Protein AF-A0A2W5SBJ2-F1 (afdb_monomer)

Mean predicted aligned error: 4.43 Å

Nearest PDB structures (foldseek):
  3fbz-assembly3_C  TM=3.472E-01  e=3.860E+00  Captovirus AFV1
  2y3g-assembly2_B  TM=3.550E-01  e=9.971E+00  Cupriavidus metallidurans CH34

Foldseek 3Di:
DKAKFWDFPPFDPVLLVQLRVQLVVLCVVVVHDLVLLVVLVVLVVVCVVVVNDVVSDRDPSSVVSPVSQVVSLVSSQCSSCPPPPDDGDPPTDMDTDDPPD

Radius of gyration: 14.63 Å; Cα contacts (8 Å, |Δi|>4): 128; chains: 1; bounding box: 38×28×40 Å

Sequence (101 aa):
MSGMVLVVPGATDEELQAGLEAAKLFLEIHGVTPMDVAAAEYAHECWDDGGFEEDEEPSADAQRVSRLWGQAQTVAVDTACAGWRKLPPHGCQLYPFDSAS

Organism: Variovorax paradoxus (NCBI:txid34073)

Secondary structure (DSSP, 8-state):
-EEEEEE-TT--HHHHHHHHHHHHHHHHHTT--HHHHHHHHHHHHHHHHTT--GGGPPPHHHHHHHHHHHHHHHHHHHHHTTT-SSPPPTT-EEEEEE---

Solvent-accessible surface area (backbone atoms only — not comparable to full-atom values): 5636 Å² total; per-residue (Å²): 109,70,41,71,47,65,44,52,80,90,55,51,73,68,30,41,48,51,7,47,51,47,21,51,51,51,30,53,78,69,74,49,50,53,61,56,41,47,54,21,48,49,40,48,51,52,21,58,77,65,68,61,48,78,93,53,55,58,50,75,65,33,51,48,40,41,53,52,47,57,50,26,35,49,48,15,50,56,50,32,45,61,86,53,96,59,78,80,60,83,80,57,45,64,41,70,36,70,68,84,123

Structure (mmCIF, N/CA/C/O backbone):
data_AF-A0A2W5SBJ2-F1
#
_entry.id   AF-A0A2W5SBJ2-F1
#
loop_
_atom_site.group_PDB
_atom_site.id
_atom_site.type_symbol
_atom_site.label_atom_id
_atom_site.label_alt_id
_atom_site.label_comp_id
_atom_site.label_asym_id
_atom_site.label_entity_id
_atom_site.label_seq_id
_atom_site.pdbx_PDB_ins_code
_atom_site.Cartn_x
_atom_site.Cartn_y
_atom_site.Cartn_z
_atom_site.occupancy
_atom_site.B_iso_or_equiv
_atom_site.auth_seq_id
_atom_site.auth_comp_id
_atom_site.auth_asym_id
_atom_site.auth_atom_id
_atom_site.pdbx_PDB_model_num
ATOM 1 N N . MET A 1 1 ? 14.510 -1.890 8.452 1.00 45.09 1 MET A N 1
ATOM 2 C CA . MET A 1 1 ? 13.497 -2.923 8.132 1.00 45.09 1 MET A CA 1
ATOM 3 C C . MET A 1 1 ? 12.422 -2.208 7.347 1.00 45.09 1 MET A C 1
ATOM 5 O O . MET A 1 1 ? 11.897 -1.239 7.879 1.00 45.09 1 MET A O 1
ATOM 9 N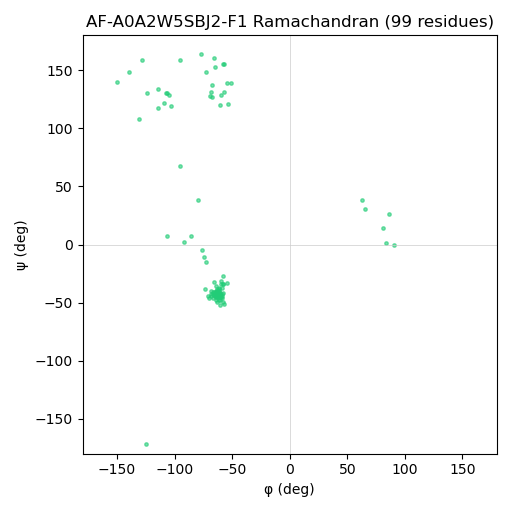 N . SER A 1 2 ? 12.120 -2.629 6.121 1.00 59.81 2 SER A N 1
ATOM 10 C CA . SER A 1 2 ? 10.999 -2.051 5.373 1.00 59.81 2 SER A CA 1
ATOM 11 C C . SER A 1 2 ? 9.684 -2.474 6.036 1.00 59.81 2 SER A C 1
ATOM 13 O O . SER A 1 2 ? 9.481 -3.651 6.336 1.00 59.81 2 SER A O 1
ATOM 15 N N . GLY A 1 3 ? 8.832 -1.506 6.344 1.00 79.94 3 GLY A N 1
ATOM 16 C CA . GLY A 1 3 ? 7.542 -1.669 7.003 1.00 79.94 3 GLY A CA 1
ATOM 17 C C . GLY A 1 3 ? 6.418 -1.053 6.177 1.00 79.94 3 GLY A C 1
ATOM 18 O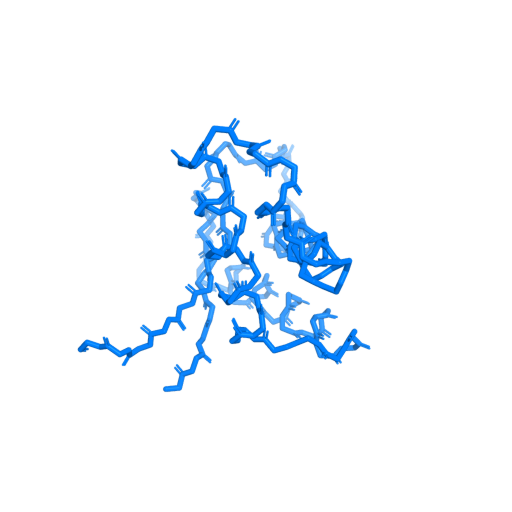 O . GLY A 1 3 ? 6.616 -0.646 5.038 1.00 79.94 3 GLY A O 1
ATOM 19 N N . MET A 1 4 ? 5.222 -0.990 6.751 1.00 89.81 4 MET A N 1
ATOM 20 C CA . MET A 1 4 ? 4.078 -0.301 6.154 1.00 89.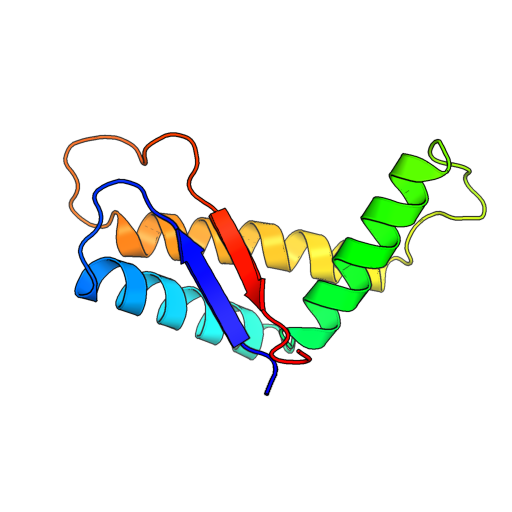81 4 MET A CA 1
ATOM 21 C C . MET A 1 4 ? 3.322 0.445 7.242 1.00 89.81 4 MET A C 1
ATOM 23 O O . MET A 1 4 ? 3.282 -0.015 8.386 1.00 89.81 4 MET A O 1
ATOM 27 N N . VAL A 1 5 ? 2.713 1.566 6.874 1.00 92.88 5 VAL A N 1
ATOM 28 C CA . VAL A 1 5 ? 1.877 2.382 7.759 1.00 92.88 5 VAL A CA 1
ATOM 29 C C . VAL A 1 5 ? 0.508 2.535 7.122 1.00 92.88 5 VAL A C 1
ATOM 31 O O . VAL A 1 5 ? 0.410 2.884 5.951 1.00 92.88 5 VAL A O 1
ATOM 34 N N . LEU A 1 6 ? -0.543 2.279 7.895 1.00 95.12 6 LEU A N 1
ATOM 35 C CA . LEU A 1 6 ? -1.924 2.483 7.483 1.00 95.12 6 LEU A CA 1
ATOM 36 C C . LEU A 1 6 ? -2.468 3.701 8.218 1.00 95.12 6 LEU A C 1
ATOM 38 O O . LEU A 1 6 ? -2.367 3.793 9.440 1.00 95.12 6 LEU A O 1
ATOM 42 N N . VAL A 1 7 ? -3.067 4.612 7.467 1.00 95.56 7 VAL A N 1
ATOM 43 C CA . VAL A 1 7 ? -3.798 5.758 7.992 1.00 95.56 7 VAL A CA 1
ATOM 44 C C . VAL A 1 7 ? -5.258 5.582 7.608 1.00 95.56 7 VAL A C 1
ATOM 46 O O . VAL A 1 7 ? -5.591 5.558 6.428 1.00 95.56 7 VAL A O 1
ATOM 49 N N . VAL A 1 8 ? -6.130 5.465 8.608 1.00 96.12 8 VAL A N 1
ATOM 50 C CA . VAL A 1 8 ? -7.590 5.483 8.446 1.00 96.12 8 VAL A CA 1
ATOM 51 C C . VAL A 1 8 ? -8.150 6.477 9.466 1.00 96.12 8 VAL A C 1
ATOM 53 O O . VAL A 1 8 ? -8.111 6.209 10.668 1.00 96.12 8 VAL A O 1
ATOM 56 N N . PRO A 1 9 ? -8.632 7.654 9.030 1.00 94.81 9 PRO A N 1
ATOM 57 C CA . PRO A 1 9 ? -9.153 8.667 9.940 1.00 94.81 9 PRO A CA 1
ATOM 58 C C . PRO A 1 9 ? -10.245 8.141 10.880 1.00 94.81 9 PRO A C 1
ATOM 60 O O . PRO A 1 9 ? -11.304 7.700 10.444 1.00 94.81 9 PRO A O 1
ATOM 63 N N . GLY A 1 10 ? -10.003 8.243 12.188 1.00 93.75 10 GLY A N 1
ATOM 64 C CA . GLY A 1 10 ? -10.956 7.823 13.218 1.00 93.75 10 GLY A CA 1
ATOM 65 C C . GLY A 1 10 ? -10.929 6.334 13.562 1.00 93.75 10 GLY A C 1
ATOM 66 O O . GLY A 1 10 ? -11.713 5.935 14.420 1.00 93.75 10 GLY A O 1
ATOM 67 N N . ALA A 1 11 ? -10.046 5.545 12.943 1.00 95.88 11 ALA A N 1
ATOM 68 C CA . ALA A 1 11 ? -9.829 4.160 13.336 1.00 95.88 11 ALA A CA 1
ATOM 69 C C . ALA A 1 11 ? -9.066 4.050 14.656 1.00 95.88 11 ALA A C 1
ATOM 71 O O . ALA A 1 11 ? -8.235 4.901 14.989 1.00 95.88 11 ALA A O 1
ATOM 72 N N . THR A 1 12 ? -9.362 2.996 15.408 1.00 96.81 12 THR A N 1
ATOM 73 C CA . THR A 1 12 ? -8.601 2.614 16.598 1.00 96.81 12 THR A CA 1
ATOM 74 C C . THR A 1 12 ? -7.291 1.932 16.209 1.00 96.81 12 THR A C 1
ATOM 76 O O . THR A 1 12 ? -7.134 1.439 15.092 1.00 96.81 12 THR A O 1
ATOM 79 N N . ASP A 1 13 ? -6.353 1.835 17.152 1.00 96.62 13 ASP A N 1
ATOM 80 C CA . ASP A 1 13 ? -5.094 1.112 16.930 1.00 96.62 13 ASP A CA 1
ATOM 81 C C . ASP A 1 13 ? -5.330 -0.363 16.555 1.00 96.62 13 ASP A C 1
ATOM 83 O O . ASP A 1 13 ? -4.601 -0.926 15.742 1.00 96.62 13 ASP A O 1
ATOM 87 N N . GLU A 1 14 ? -6.374 -0.985 17.109 1.00 97.06 14 GLU A N 1
ATOM 88 C CA . GLU A 1 14 ? -6.755 -2.375 16.829 1.00 97.06 14 GLU A CA 1
ATOM 89 C C . GLU A 1 14 ? -7.270 -2.541 15.392 1.00 97.06 14 GLU A C 1
ATOM 91 O O . GLU A 1 14 ? -6.886 -3.483 14.697 1.00 97.06 14 GLU A O 1
ATOM 96 N N . GLU A 1 15 ? -8.092 -1.601 14.921 1.00 97.50 15 GLU A N 1
ATOM 97 C CA . GLU A 1 15 ? -8.587 -1.559 13.541 1.00 97.50 15 GLU A CA 1
ATOM 98 C C . GLU A 1 15 ? -7.443 -1.318 12.546 1.00 97.50 15 GLU A C 1
ATOM 100 O O . GLU A 1 15 ? -7.337 -2.013 11.531 1.00 97.50 15 GLU A O 1
ATOM 105 N N . LEU A 1 16 ? -6.540 -0.382 12.858 1.00 96.75 16 LEU A N 1
ATOM 106 C CA . LEU A 1 16 ? -5.355 -0.105 12.044 1.00 96.75 16 LEU A CA 1
ATOM 107 C C . LEU A 1 16 ? -4.428 -1.321 11.964 1.00 96.75 16 LEU A C 1
ATOM 109 O O . LEU A 1 16 ? -3.944 -1.662 10.882 1.00 96.75 16 LEU A O 1
ATOM 113 N N . GLN A 1 17 ? -4.201 -2.000 13.088 1.00 96.62 17 GLN A N 1
ATOM 114 C CA . GLN A 1 17 ? -3.369 -3.196 13.140 1.00 96.62 17 GLN A CA 1
ATOM 115 C C . GLN A 1 17 ? -3.979 -4.340 12.320 1.00 96.62 17 GLN A C 1
ATOM 117 O O . GLN A 1 17 ? -3.262 -4.970 11.540 1.00 96.62 17 GLN A O 1
ATOM 122 N N . ALA A 1 18 ? -5.291 -4.570 12.426 1.00 97.44 18 ALA A N 1
ATOM 123 C CA . ALA A 1 18 ? -5.983 -5.581 11.627 1.00 97.44 18 ALA A CA 1
ATOM 124 C C . ALA A 1 18 ? -5.871 -5.294 10.119 1.00 97.44 18 ALA A C 1
ATOM 126 O O . ALA A 1 18 ? -5.560 -6.194 9.334 1.00 97.44 18 ALA A O 1
ATOM 127 N N . GLY A 1 19 ? -6.052 -4.034 9.707 1.00 97.31 19 GLY A N 1
ATOM 128 C CA . GLY A 1 19 ? -5.861 -3.618 8.316 1.00 97.31 19 GLY A CA 1
ATOM 129 C C . GLY A 1 19 ? -4.429 -3.824 7.818 1.00 97.31 19 GLY A C 1
ATOM 130 O O . GLY A 1 19 ? -4.215 -4.341 6.719 1.00 97.31 19 GLY A O 1
ATOM 131 N N . LEU A 1 20 ? -3.432 -3.487 8.640 1.00 96.25 20 LEU A N 1
ATOM 132 C CA . LEU A 1 20 ? -2.020 -3.706 8.319 1.00 96.25 20 LEU A CA 1
ATOM 133 C C . LEU A 1 20 ? -1.678 -5.187 8.157 1.00 96.25 20 LEU A C 1
ATOM 135 O O . LEU A 1 20 ? -0.942 -5.544 7.237 1.00 96.25 20 LEU A O 1
ATOM 139 N N . GLU A 1 21 ? -2.179 -6.051 9.035 1.00 96.38 21 GLU A N 1
ATOM 140 C CA . GLU A 1 21 ? -1.970 -7.499 8.942 1.00 96.38 21 GLU A CA 1
ATOM 141 C C . GLU A 1 21 ? -2.610 -8.083 7.681 1.00 96.38 21 GLU A C 1
ATOM 143 O O . GLU A 1 21 ? -1.977 -8.885 6.991 1.00 96.38 21 GLU A O 1
ATOM 148 N N . ALA A 1 22 ? -3.807 -7.618 7.317 1.00 97.81 22 ALA A N 1
ATOM 149 C CA . ALA A 1 22 ? -4.478 -8.038 6.093 1.00 97.81 22 ALA A CA 1
ATOM 150 C C . ALA A 1 22 ? -3.699 -7.636 4.829 1.00 97.81 22 ALA A C 1
ATOM 152 O O . ALA A 1 22 ? -3.505 -8.469 3.942 1.00 97.81 22 ALA A O 1
ATOM 153 N N . ALA A 1 23 ? -3.184 -6.402 4.755 1.00 96.94 23 ALA A N 1
ATOM 154 C CA . ALA A 1 23 ? -2.325 -5.984 3.643 1.00 96.94 23 ALA A CA 1
ATOM 155 C C . ALA A 1 23 ? -1.009 -6.770 3.582 1.00 96.94 23 ALA A C 1
ATOM 157 O O . ALA A 1 23 ? -0.601 -7.182 2.496 1.00 96.94 23 ALA A O 1
ATOM 158 N N . LYS A 1 24 ? -0.357 -7.017 4.728 1.00 94.88 24 LYS A N 1
ATOM 159 C CA . LYS A 1 24 ? 0.872 -7.834 4.795 1.00 94.88 24 LYS A CA 1
ATOM 160 C C . LYS A 1 24 ? 0.637 -9.222 4.218 1.00 94.88 24 LYS A C 1
ATOM 162 O O . LYS A 1 24 ? 1.376 -9.642 3.333 1.00 94.88 24 LYS A O 1
ATOM 167 N N . LEU A 1 25 ? -0.415 -9.893 4.681 1.00 96.31 25 LEU A N 1
ATOM 168 C CA . LEU A 1 25 ? -0.768 -11.228 4.215 1.00 96.31 25 LEU A CA 1
ATOM 169 C C . LEU A 1 25 ? -1.112 -11.232 2.721 1.00 96.31 25 LEU A C 1
ATOM 171 O O . LEU A 1 25 ? -0.685 -12.126 1.993 1.00 96.31 25 LEU A O 1
ATOM 175 N N . PHE A 1 26 ? -1.857 -10.229 2.248 1.00 97.81 26 PHE A N 1
ATOM 176 C CA . PHE A 1 26 ? -2.182 -10.098 0.830 1.00 97.81 26 PHE A CA 1
ATOM 177 C C . PHE A 1 26 ? -0.915 -10.017 -0.030 1.00 97.81 26 PHE A C 1
ATOM 179 O O . PHE A 1 26 ? -0.793 -10.759 -1.004 1.00 97.81 26 PHE A O 1
ATOM 186 N N . LEU A 1 27 ? 0.039 -9.157 0.333 1.00 95.38 27 LEU A N 1
ATOM 187 C CA . LEU A 1 27 ? 1.291 -9.004 -0.410 1.00 95.38 27 LEU A CA 1
ATOM 188 C C . LEU A 1 27 ? 2.155 -10.271 -0.348 1.00 95.38 27 LEU A C 1
ATOM 190 O O . LEU A 1 27 ? 2.674 -10.699 -1.379 1.00 95.38 27 LEU A O 1
ATOM 194 N N . GLU A 1 28 ? 2.233 -10.919 0.817 1.00 95.50 28 GLU A N 1
ATOM 195 C CA . GLU A 1 28 ? 2.964 -12.177 1.006 1.00 95.50 28 GLU A CA 1
ATOM 196 C C . GLU A 1 28 ? 2.431 -13.294 0.094 1.00 95.50 28 GLU A C 1
ATOM 198 O O . GLU A 1 28 ? 3.211 -13.942 -0.605 1.00 95.50 28 GLU A O 1
ATOM 203 N N . ILE A 1 29 ? 1.106 -13.465 0.012 1.00 97.69 29 ILE A N 1
ATOM 204 C CA . ILE A 1 29 ? 0.460 -14.446 -0.883 1.00 97.69 29 ILE A CA 1
ATO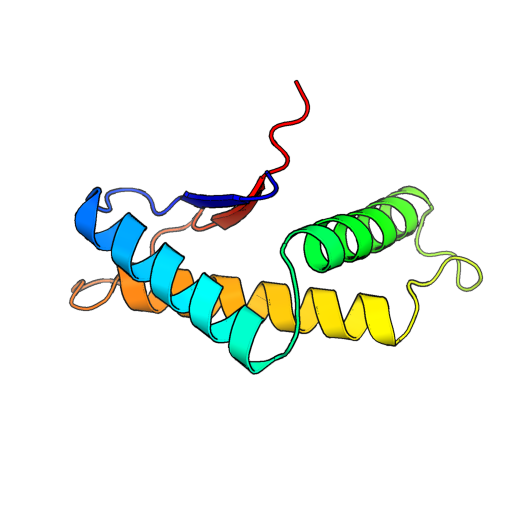M 205 C C . ILE A 1 29 ? 0.805 -14.183 -2.357 1.00 97.69 29 ILE A C 1
ATOM 207 O O . ILE A 1 29 ? 0.899 -15.121 -3.151 1.00 97.69 29 ILE A O 1
ATOM 211 N N . HIS A 1 30 ? 1.014 -12.920 -2.731 1.00 97.19 30 HIS A N 1
ATOM 212 C CA . HIS A 1 30 ? 1.358 -12.522 -4.097 1.00 97.19 30 HIS A CA 1
ATOM 213 C C . HIS A 1 30 ? 2.869 -12.436 -4.359 1.00 97.19 30 HIS A C 1
ATOM 215 O O . HIS A 1 30 ? 3.265 -12.085 -5.479 1.00 97.19 30 HIS A O 1
ATOM 221 N N . GLY A 1 31 ? 3.694 -12.773 -3.362 1.00 96.38 31 GLY A N 1
ATOM 222 C CA . GLY A 1 31 ? 5.152 -12.741 -3.445 1.00 96.38 31 GLY A CA 1
ATOM 223 C C . GLY A 1 31 ? 5.721 -11.334 -3.619 1.00 96.38 31 GLY A C 1
ATOM 224 O O . GLY A 1 31 ? 6.742 -11.183 -4.281 1.00 96.38 31 GLY A O 1
ATOM 225 N N . VAL A 1 32 ? 5.045 -10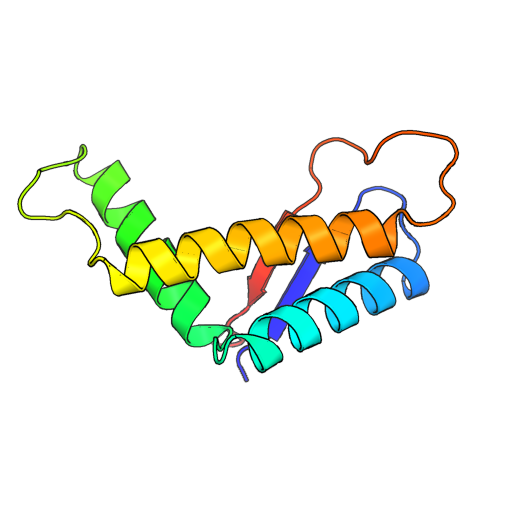.313 -3.089 1.00 95.00 32 VAL A N 1
ATOM 226 C CA . VAL A 1 32 ? 5.466 -8.909 -3.167 1.00 95.00 32 VAL A CA 1
ATOM 227 C C . VAL A 1 32 ? 5.973 -8.459 -1.805 1.00 95.00 32 VAL A C 1
ATOM 229 O O . VAL A 1 32 ? 5.300 -8.637 -0.790 1.00 95.00 32 VAL A O 1
ATOM 232 N N . THR A 1 33 ? 7.152 -7.849 -1.769 1.00 91.00 33 THR A N 1
ATOM 233 C CA . THR A 1 33 ? 7.696 -7.239 -0.554 1.00 91.00 33 THR A CA 1
ATOM 234 C C . THR A 1 33 ? 7.389 -5.738 -0.503 1.00 91.00 33 THR A C 1
ATOM 236 O O . THR A 1 33 ? 7.188 -5.109 -1.543 1.00 91.00 33 THR A O 1
ATOM 239 N N . PRO A 1 34 ? 7.412 -5.102 0.685 1.00 86.50 34 PRO A N 1
ATOM 240 C CA . PRO A 1 34 ? 7.304 -3.643 0.780 1.00 86.50 34 PRO A CA 1
ATOM 241 C C . PRO A 1 34 ? 8.395 -2.885 0.005 1.00 86.50 34 PRO A C 1
ATOM 243 O O . PRO A 1 34 ? 8.164 -1.761 -0.427 1.00 86.50 34 PRO A O 1
ATOM 246 N N . MET A 1 35 ? 9.575 -3.487 -0.185 1.00 88.38 35 MET A N 1
ATOM 247 C CA . MET A 1 35 ? 10.654 -2.886 -0.975 1.00 88.38 35 MET A CA 1
ATOM 248 C C . MET A 1 35 ? 10.349 -2.930 -2.477 1.00 88.38 35 MET A C 1
ATOM 250 O O . MET A 1 35 ? 10.611 -1.946 -3.164 1.00 88.38 35 MET A O 1
ATOM 254 N N . ASP A 1 36 ? 9.744 -4.015 -2.975 1.00 92.56 36 ASP A N 1
ATOM 255 C CA . ASP A 1 36 ? 9.278 -4.082 -4.368 1.00 92.56 36 ASP A CA 1
ATOM 256 C C . ASP A 1 36 ? 8.229 -2.999 -4.637 1.00 92.56 36 ASP A C 1
ATOM 258 O O . ASP A 1 36 ? 8.272 -2.338 -5.672 1.00 92.56 36 ASP A O 1
ATOM 262 N N . VAL A 1 37 ? 7.315 -2.786 -3.681 1.00 91.56 37 VAL A N 1
ATOM 263 C CA . VAL A 1 37 ? 6.318 -1.707 -3.741 1.00 91.56 37 VAL A CA 1
ATOM 264 C C . VAL A 1 37 ? 6.998 -0.346 -3.804 1.00 91.56 37 VAL A C 1
ATOM 266 O O . VAL A 1 37 ? 6.704 0.424 -4.709 1.00 91.56 37 VAL A O 1
ATOM 269 N N . ALA A 1 38 ? 7.925 -0.055 -2.887 1.00 89.69 38 ALA A N 1
ATOM 270 C CA . ALA A 1 38 ? 8.621 1.231 -2.869 1.00 89.69 38 ALA A CA 1
ATOM 271 C C . ALA A 1 38 ? 9.360 1.507 -4.190 1.00 89.69 38 ALA A C 1
ATOM 273 O O . ALA A 1 38 ? 9.289 2.614 -4.715 1.00 89.69 38 ALA A O 1
ATOM 274 N N . ALA A 1 39 ? 10.026 0.497 -4.756 1.00 90.88 39 ALA A N 1
ATOM 275 C CA . ALA A 1 39 ? 10.711 0.624 -6.039 1.00 90.88 39 ALA A CA 1
ATOM 276 C C . ALA A 1 39 ? 9.737 0.834 -7.212 1.00 90.88 39 ALA A C 1
ATOM 278 O O . ALA A 1 39 ? 10.013 1.642 -8.097 1.00 90.88 39 ALA A O 1
ATOM 279 N N . ALA A 1 40 ? 8.607 0.122 -7.225 1.00 93.00 40 ALA A N 1
ATOM 280 C CA . ALA A 1 40 ? 7.591 0.264 -8.263 1.00 93.00 40 ALA A CA 1
ATOM 281 C C . ALA A 1 40 ? 6.914 1.641 -8.220 1.00 93.00 40 ALA A C 1
ATOM 283 O O . ALA A 1 40 ? 6.797 2.286 -9.258 1.00 93.00 40 ALA A O 1
ATOM 284 N N . GLU A 1 41 ? 6.513 2.106 -7.035 1.00 90.81 41 GLU A N 1
ATOM 285 C CA . GLU A 1 41 ? 5.900 3.427 -6.863 1.00 90.81 41 GLU A CA 1
ATOM 286 C C . GLU A 1 41 ? 6.890 4.541 -7.227 1.00 90.81 41 GLU A C 1
ATOM 288 O O . GLU A 1 41 ? 6.522 5.442 -7.970 1.00 90.81 41 GLU A O 1
ATOM 293 N N . TYR A 1 42 ? 8.167 4.426 -6.839 1.00 90.69 42 TYR A N 1
ATOM 294 C CA . TYR A 1 42 ? 9.204 5.378 -7.259 1.00 90.69 42 TYR A CA 1
ATOM 295 C C . TYR A 1 42 ? 9.354 5.449 -8.786 1.00 90.69 42 TYR A C 1
ATOM 297 O O . TYR A 1 42 ? 9.458 6.535 -9.348 1.00 90.69 42 TYR A O 1
ATOM 305 N N . ALA A 1 43 ? 9.332 4.306 -9.480 1.00 92.81 43 ALA A N 1
ATOM 306 C CA . ALA A 1 43 ? 9.387 4.291 -10.942 1.00 92.81 43 ALA A CA 1
ATOM 307 C C . ALA A 1 43 ? 8.169 4.990 -11.571 1.00 92.81 43 ALA A C 1
ATOM 309 O O . ALA A 1 43 ? 8.320 5.720 -12.547 1.00 92.81 43 ALA A O 1
ATOM 310 N N . HIS A 1 44 ? 6.975 4.794 -11.004 1.00 90.81 44 HIS A N 1
ATOM 311 C CA . HIS A 1 44 ? 5.762 5.487 -11.439 1.00 90.81 44 HIS A CA 1
ATOM 312 C C . HIS A 1 44 ? 5.825 6.999 -11.183 1.00 90.81 44 HIS A C 1
ATOM 314 O O . HIS A 1 44 ? 5.461 7.764 -12.072 1.00 90.81 44 HIS A O 1
ATOM 320 N N . GLU A 1 45 ? 6.307 7.425 -10.014 1.00 89.62 45 GLU A N 1
ATOM 321 C CA . GLU A 1 45 ? 6.486 8.843 -9.675 1.00 89.62 45 GLU A CA 1
ATOM 322 C C . GLU A 1 45 ? 7.492 9.521 -10.610 1.00 89.62 45 GLU A C 1
ATOM 324 O O . GLU A 1 45 ? 7.204 10.585 -11.146 1.00 89.62 45 GLU A O 1
ATOM 329 N N . CYS A 1 46 ? 8.639 8.887 -10.883 1.00 92.38 46 CYS A N 1
ATOM 330 C CA . CYS A 1 46 ? 9.612 9.421 -11.839 1.00 92.38 46 CYS A CA 1
ATOM 331 C C . CYS A 1 46 ? 9.040 9.544 -13.256 1.00 92.38 46 CYS A C 1
ATOM 333 O O . CYS A 1 46 ? 9.344 10.513 -13.945 1.00 92.38 46 CYS A O 1
ATOM 335 N N . TRP A 1 47 ? 8.208 8.591 -13.684 1.00 94.25 47 TRP A N 1
ATOM 336 C CA . TRP A 1 47 ? 7.568 8.645 -14.996 1.00 94.25 47 TRP A CA 1
ATOM 337 C C . TRP A 1 47 ? 6.527 9.771 -15.098 1.00 94.25 47 TRP A C 1
ATOM 339 O O . TRP A 1 47 ? 6.477 10.463 -16.114 1.00 94.25 47 TRP A O 1
ATOM 349 N N . ASP A 1 48 ? 5.731 9.991 -14.045 1.00 92.12 48 ASP A N 1
ATOM 350 C CA . ASP A 1 48 ? 4.790 11.121 -13.951 1.00 92.12 48 ASP A CA 1
ATOM 351 C C . ASP A 1 48 ? 5.537 12.466 -13.958 1.00 92.12 48 ASP A C 1
ATOM 353 O O . ASP A 1 48 ? 5.259 13.331 -14.791 1.00 92.12 48 ASP A O 1
ATOM 357 N N . ASP A 1 49 ? 6.573 12.607 -13.122 1.00 90.06 49 ASP A N 1
ATOM 358 C CA . ASP A 1 49 ? 7.427 13.803 -13.067 1.00 90.06 49 ASP A CA 1
ATOM 359 C C . ASP A 1 49 ? 8.136 14.085 -14.406 1.00 90.06 49 ASP A C 1
ATOM 361 O O . ASP A 1 49 ? 8.332 15.247 -14.779 1.00 90.06 49 ASP A O 1
ATOM 365 N N . GLY A 1 50 ? 8.503 13.031 -15.140 1.00 89.25 50 GLY A N 1
ATOM 366 C CA . GLY A 1 50 ? 9.092 13.096 -16.480 1.00 89.25 50 GLY A CA 1
ATOM 367 C C . GLY A 1 50 ? 8.097 13.454 -17.590 1.00 89.25 50 GLY A C 1
ATOM 368 O O . GLY A 1 50 ? 8.506 13.774 -18.703 1.00 89.25 50 GLY A O 1
ATOM 369 N N . GLY A 1 51 ? 6.791 13.461 -17.307 1.00 93.06 51 GLY A N 1
ATOM 370 C CA . GLY A 1 51 ? 5.751 13.788 -18.283 1.00 93.06 51 GLY A CA 1
ATOM 371 C C . GLY A 1 51 ? 5.284 12.602 -19.128 1.00 93.06 51 GLY A C 1
ATOM 372 O O . GLY A 1 51 ? 4.776 12.810 -20.233 1.00 93.06 51 GLY A O 1
ATOM 373 N N . PHE A 1 52 ? 5.407 11.383 -18.602 1.00 91.06 52 PHE A N 1
ATOM 374 C CA . PHE A 1 52 ? 4.956 10.135 -19.220 1.00 91.06 52 PHE A CA 1
ATOM 375 C C . PHE A 1 52 ? 5.650 9.789 -20.548 1.00 91.06 52 PHE A C 1
ATOM 377 O O . PHE A 1 52 ? 5.009 9.288 -21.475 1.00 91.06 52 PHE A O 1
ATOM 384 N N . GLU A 1 53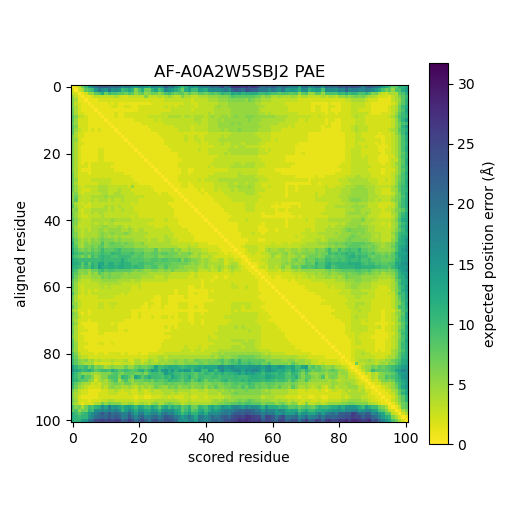 ? 6.953 10.054 -20.672 1.00 91.44 53 GLU A N 1
ATOM 385 C CA . GLU A 1 53 ? 7.717 9.659 -21.862 1.00 91.44 53 GLU A CA 1
ATOM 386 C C . GLU A 1 53 ? 7.681 8.131 -22.052 1.00 91.44 53 GLU A C 1
ATOM 388 O O . GLU A 1 53 ? 7.957 7.377 -21.123 1.00 91.44 53 GLU A O 1
ATOM 393 N N . GLU A 1 54 ? 7.323 7.652 -23.249 1.00 84.69 54 GLU A N 1
ATOM 394 C CA . GLU A 1 54 ? 7.108 6.213 -23.508 1.00 84.69 54 GLU A CA 1
ATOM 395 C C . GLU A 1 54 ? 8.351 5.356 -23.196 1.00 84.69 54 GLU A C 1
ATOM 397 O O . GLU A 1 54 ? 8.227 4.236 -22.704 1.00 84.69 54 GLU A O 1
ATOM 402 N N . ASP A 1 55 ? 9.551 5.897 -23.424 1.00 88.81 55 ASP A N 1
ATOM 403 C CA . ASP A 1 55 ? 10.824 5.207 -23.175 1.00 88.81 55 ASP A CA 1
ATOM 404 C C . ASP A 1 55 ? 11.158 5.070 -21.674 1.00 88.81 55 ASP A C 1
ATOM 406 O O . ASP A 1 55 ? 12.027 4.278 -21.299 1.00 88.81 55 ASP A O 1
ATOM 410 N N . GLU A 1 56 ? 10.461 5.819 -20.817 1.00 88.94 56 GLU A N 1
ATOM 411 C CA . GLU A 1 56 ? 10.605 5.811 -19.358 1.00 88.94 56 GLU A CA 1
ATOM 412 C C . GLU A 1 56 ? 9.429 5.104 -18.659 1.00 88.94 56 GLU A C 1
ATOM 414 O O . GLU A 1 56 ? 9.344 5.106 -17.429 1.00 88.94 56 GLU A O 1
ATOM 419 N N . GLU A 1 57 ? 8.531 4.465 -19.423 1.00 94.31 57 GLU A N 1
ATOM 420 C CA . GLU A 1 57 ? 7.389 3.738 -18.868 1.00 94.31 57 GLU A CA 1
ATOM 421 C C . GLU A 1 57 ? 7.851 2.644 -17.880 1.00 94.31 57 GLU A C 1
ATOM 423 O O . GLU A 1 57 ? 8.721 1.821 -18.205 1.00 94.31 57 GLU A O 1
ATOM 428 N N . PRO A 1 58 ? 7.249 2.565 -16.673 1.00 94.81 58 PRO A N 1
ATOM 429 C CA . PRO A 1 58 ? 7.539 1.507 -15.721 1.00 94.81 58 PRO A CA 1
ATOM 430 C C . PRO A 1 58 ? 7.352 0.125 -16.341 1.00 94.81 58 PRO A C 1
ATOM 432 O O . PRO A 1 58 ? 6.375 -0.146 -17.043 1.00 94.81 58 PRO A O 1
ATOM 435 N N . SER A 1 59 ? 8.269 -0.790 -16.027 1.00 95.81 59 SER A N 1
ATOM 436 C CA . SER A 1 59 ? 8.221 -2.156 -16.550 1.00 95.81 59 SER A CA 1
ATOM 437 C C . SER A 1 59 ? 6.899 -2.859 -16.217 1.00 95.81 59 SER A C 1
ATOM 439 O O . SER A 1 59 ? 6.247 -2.565 -15.213 1.00 95.81 59 SER A O 1
ATOM 441 N N . ALA A 1 60 ? 6.519 -3.862 -17.015 1.00 95.75 60 ALA A N 1
ATOM 442 C CA . ALA A 1 60 ? 5.296 -4.634 -16.775 1.00 95.75 60 ALA A CA 1
ATOM 443 C C . ALA A 1 60 ? 5.230 -5.244 -15.357 1.00 95.75 60 ALA A C 1
ATOM 445 O O . ALA A 1 60 ? 4.146 -5.338 -14.772 1.00 95.75 60 ALA A O 1
ATOM 446 N N . ASP A 1 61 ? 6.385 -5.616 -14.796 1.00 95.88 61 ASP A N 1
ATOM 447 C CA . ASP A 1 61 ? 6.499 -6.101 -13.421 1.00 95.88 61 ASP A CA 1
ATOM 448 C C . ASP A 1 61 ? 6.279 -4.979 -12.397 1.00 95.88 61 ASP A C 1
ATOM 450 O O . ASP A 1 61 ? 5.503 -5.176 -11.461 1.00 95.88 61 ASP A O 1
ATOM 454 N N . ALA A 1 62 ? 6.863 -3.791 -12.594 1.00 94.75 62 ALA A N 1
ATOM 455 C CA . ALA A 1 62 ? 6.614 -2.628 -11.736 1.00 94.75 62 ALA A CA 1
ATOM 456 C C . ALA A 1 62 ? 5.128 -2.233 -11.754 1.00 94.75 62 ALA A C 1
ATOM 458 O O . ALA A 1 62 ? 4.505 -2.106 -10.700 1.00 94.75 62 ALA A O 1
ATOM 459 N N . GLN A 1 63 ? 4.510 -2.193 -12.937 1.00 95.44 63 GLN A N 1
ATOM 460 C CA . GLN A 1 63 ? 3.073 -1.948 -13.071 1.00 95.44 63 GLN A CA 1
ATOM 461 C C . GLN A 1 63 ? 2.234 -3.030 -12.373 1.00 95.44 63 GLN A C 1
ATOM 463 O O . GLN A 1 63 ? 1.190 -2.744 -11.783 1.00 95.44 63 GLN A O 1
ATOM 468 N N . ARG A 1 64 ? 2.647 -4.305 -12.440 1.00 97.44 64 ARG A N 1
ATOM 469 C CA . ARG A 1 64 ? 1.983 -5.399 -11.710 1.00 97.44 64 ARG A CA 1
ATOM 470 C C . ARG A 1 64 ? 2.084 -5.180 -10.202 1.00 97.44 64 ARG A C 1
ATOM 472 O O . ARG A 1 64 ? 1.078 -5.362 -9.517 1.00 97.44 64 ARG A O 1
ATOM 479 N N . VAL A 1 65 ? 3.258 -4.819 -9.697 1.00 96.88 65 VAL A N 1
ATOM 480 C CA . VAL A 1 65 ? 3.483 -4.560 -8.270 1.00 96.88 65 VAL A CA 1
ATOM 481 C C . VAL A 1 65 ? 2.655 -3.364 -7.795 1.00 96.88 65 VAL A C 1
ATOM 483 O O . VAL A 1 65 ? 1.953 -3.504 -6.798 1.00 96.88 65 VAL A O 1
ATOM 486 N N . SER A 1 66 ? 2.625 -2.255 -8.538 1.00 94.25 66 SER A N 1
ATOM 487 C CA . SER A 1 66 ? 1.796 -1.083 -8.204 1.00 94.25 66 SER A CA 1
ATOM 488 C C . SER A 1 66 ? 0.294 -1.419 -8.182 1.00 94.25 66 SER A C 1
ATOM 490 O O . SER A 1 66 ? -0.432 -1.071 -7.249 1.00 94.25 66 SER A O 1
ATOM 492 N N . ARG A 1 67 ? -0.192 -2.237 -9.129 1.00 96.38 67 ARG A N 1
ATOM 493 C CA . ARG A 1 67 ? -1.580 -2.745 -9.087 1.00 96.38 67 ARG A CA 1
ATOM 494 C C . ARG A 1 67 ? -1.871 -3.565 -7.828 1.00 96.38 67 ARG A C 1
ATOM 496 O O . ARG A 1 67 ? -2.928 -3.396 -7.220 1.00 96.38 67 ARG A O 1
ATOM 503 N N . LEU A 1 68 ? -0.953 -4.449 -7.437 1.00 97.69 68 LEU A N 1
ATOM 504 C CA . LEU A 1 68 ? -1.082 -5.236 -6.207 1.00 97.69 68 LEU A CA 1
ATOM 505 C C . LEU A 1 68 ? -1.021 -4.347 -4.961 1.00 97.69 68 LEU A C 1
ATOM 507 O O . LEU A 1 68 ? -1.716 -4.627 -3.988 1.00 97.69 68 LEU A O 1
ATOM 511 N N . TRP A 1 69 ? -0.259 -3.255 -5.001 1.00 95.94 69 TRP A N 1
ATOM 512 C CA . TRP A 1 69 ? -0.217 -2.274 -3.926 1.00 95.94 69 TRP A CA 1
ATOM 513 C C . TRP A 1 69 ? -1.561 -1.569 -3.722 1.00 95.94 69 TRP A C 1
ATOM 515 O O . TRP A 1 69 ? -2.087 -1.557 -2.607 1.00 95.94 69 TRP A O 1
ATOM 525 N N . GLY A 1 70 ? -2.190 -1.084 -4.796 1.00 95.19 70 GLY A N 1
ATOM 526 C CA . GLY A 1 70 ? -3.534 -0.497 -4.720 1.00 95.19 70 GLY A CA 1
ATOM 527 C C . GLY A 1 70 ? -4.588 -1.477 -4.183 1.00 95.19 70 GLY A C 1
ATOM 528 O O . GLY A 1 70 ? -5.466 -1.109 -3.394 1.00 95.19 70 GLY A O 1
ATOM 529 N N . GLN A 1 71 ? -4.479 -2.757 -4.551 1.00 97.81 71 GLN A N 1
ATOM 530 C CA . GLN A 1 71 ? -5.327 -3.818 -4.000 1.00 97.81 71 GLN A CA 1
ATOM 531 C C . GLN A 1 71 ? -5.052 -4.062 -2.511 1.00 97.81 71 GLN A C 1
ATOM 533 O O . GLN A 1 71 ? -6.001 -4.167 -1.735 1.00 97.81 71 GLN A O 1
ATOM 538 N N . ALA A 1 72 ? -3.785 -4.079 -2.089 1.00 97.00 72 ALA A N 1
ATOM 539 C CA . ALA A 1 72 ? -3.409 -4.202 -0.683 1.00 97.00 72 ALA A CA 1
ATOM 540 C C . ALA A 1 72 ? -3.94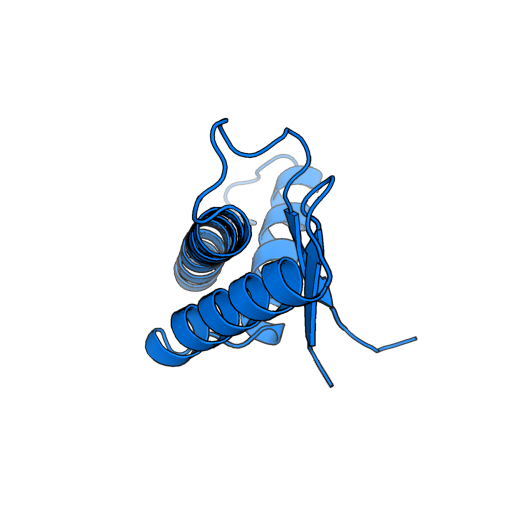4 -3.029 0.153 1.00 97.00 72 ALA A C 1
ATOM 542 O O . ALA A 1 72 ? -4.468 -3.252 1.244 1.00 97.00 72 ALA A O 1
ATOM 543 N N . GLN A 1 73 ? -3.900 -1.798 -0.371 1.00 96.69 73 GLN A N 1
ATOM 544 C CA . GLN A 1 73 ? -4.516 -0.639 0.278 1.00 96.69 73 GLN A CA 1
ATOM 545 C C . GLN A 1 73 ? -6.027 -0.831 0.452 1.00 96.69 73 GLN A C 1
ATOM 547 O O . GLN A 1 73 ? -6.554 -0.581 1.533 1.00 96.69 73 GLN A O 1
ATOM 552 N N . THR A 1 74 ? -6.721 -1.313 -0.580 1.00 95.88 74 THR A N 1
ATOM 553 C CA . THR A 1 74 ? -8.167 -1.584 -0.502 1.00 95.88 74 THR A CA 1
ATOM 554 C C . THR A 1 74 ? -8.469 -2.620 0.581 1.00 95.88 74 THR A C 1
ATOM 556 O O . THR A 1 74 ? -9.298 -2.376 1.453 1.00 95.88 74 THR A O 1
ATOM 559 N N . VAL A 1 75 ? -7.721 -3.729 0.600 1.00 97.50 75 VAL A N 1
ATOM 560 C CA . VAL A 1 75 ? -7.845 -4.781 1.622 1.00 97.50 75 VAL A CA 1
ATOM 561 C C . VAL A 1 75 ? -7.600 -4.233 3.030 1.00 97.50 75 VAL A C 1
ATOM 563 O O . VAL A 1 75 ? -8.361 -4.547 3.947 1.00 97.50 75 VAL A O 1
ATOM 566 N N . ALA A 1 76 ? -6.570 -3.403 3.213 1.00 97.12 76 ALA A N 1
ATOM 567 C CA . ALA A 1 76 ? -6.263 -2.799 4.505 1.00 97.12 76 ALA A CA 1
ATOM 568 C C . ALA A 1 76 ? -7.403 -1.911 5.007 1.00 97.12 76 ALA A C 1
ATOM 570 O O . ALA A 1 76 ? -7.815 -2.025 6.160 1.00 97.12 76 ALA A O 1
ATOM 571 N N . VAL A 1 77 ? -7.919 -1.042 4.137 1.00 96.62 77 VAL A N 1
ATOM 572 C CA . VAL A 1 77 ? -8.974 -0.084 4.479 1.00 96.62 77 VAL A CA 1
ATOM 573 C C . VAL A 1 77 ? -10.293 -0.793 4.757 1.00 96.62 77 VAL A C 1
ATOM 575 O O . VAL A 1 77 ? -10.934 -0.487 5.761 1.00 96.62 77 VAL A O 1
ATOM 578 N N . ASP A 1 78 ? -10.674 -1.766 3.931 1.00 95.75 78 ASP A N 1
ATOM 579 C CA . ASP A 1 78 ? -11.903 -2.540 4.124 1.00 95.75 78 ASP A CA 1
ATOM 580 C C . ASP A 1 78 ? -11.859 -3.348 5.425 1.00 95.75 78 ASP A C 1
ATOM 582 O O . ASP A 1 78 ? -12.858 -3.436 6.140 1.00 95.75 78 ASP A O 1
ATOM 586 N N . THR A 1 79 ? -10.689 -3.897 5.763 1.00 97.19 79 THR A N 1
ATOM 587 C CA . THR A 1 79 ? -10.491 -4.638 7.015 1.00 97.19 79 THR A CA 1
ATOM 588 C C . THR A 1 79 ? -10.531 -3.707 8.224 1.00 97.19 79 THR A C 1
ATOM 590 O O . THR A 1 79 ? -11.222 -4.006 9.194 1.00 97.19 79 THR A O 1
ATOM 593 N N . ALA A 1 80 ? -9.843 -2.563 8.170 1.00 97.00 80 ALA A N 1
ATOM 594 C CA . ALA A 1 80 ? -9.843 -1.588 9.261 1.00 97.00 80 ALA A CA 1
ATOM 595 C C . ALA A 1 80 ? -11.236 -0.979 9.495 1.00 97.00 80 ALA A C 1
ATOM 597 O O . ALA A 1 80 ? -11.636 -0.756 10.632 1.00 97.00 80 ALA A O 1
ATOM 598 N N . CYS A 1 81 ? -12.008 -0.757 8.429 1.00 95.75 81 CYS A N 1
ATOM 599 C CA . CYS A 1 81 ? -13.371 -0.228 8.517 1.00 95.75 81 CYS A CA 1
ATOM 600 C C . CYS A 1 81 ? -14.433 -1.321 8.741 1.00 95.75 81 CYS A C 1
ATOM 602 O O . CYS A 1 81 ? -15.635 -1.043 8.647 1.00 95.75 81 CYS A O 1
ATOM 604 N N . ALA A 1 82 ? -14.040 -2.575 8.987 1.00 94.81 82 ALA A N 1
ATOM 605 C CA . ALA A 1 82 ? -14.987 -3.676 9.097 1.00 94.81 82 ALA A CA 1
ATOM 606 C C . ALA A 1 82 ? -15.974 -3.438 10.254 1.00 94.81 82 ALA A C 1
ATOM 608 O O . ALA A 1 82 ? -15.604 -3.317 11.417 1.00 94.81 82 ALA A O 1
ATOM 609 N N . GLY A 1 83 ? -17.269 -3.376 9.930 1.00 90.44 83 GLY A N 1
ATOM 610 C CA . GLY A 1 83 ? -18.331 -3.111 10.909 1.00 90.44 83 GLY A CA 1
ATOM 611 C C . GLY A 1 83 ? -18.678 -1.631 11.099 1.00 90.44 83 GLY A C 1
ATOM 612 O O . GLY A 1 83 ? -19.610 -1.311 11.847 1.00 90.44 83 GLY A O 1
ATOM 613 N N . TRP A 1 84 ? -18.013 -0.719 10.389 1.00 92.81 84 TRP A N 1
ATOM 614 C CA . TRP A 1 84 ? -18.401 0.687 10.371 1.00 92.81 84 TRP A CA 1
ATOM 615 C C . TRP A 1 84 ? -19.749 0.848 9.665 1.00 92.81 84 TRP A C 1
ATOM 617 O O . TRP A 1 84 ? -20.023 0.259 8.622 1.00 92.81 84 TRP A O 1
ATOM 627 N N . ARG A 1 85 ? -20.632 1.684 10.224 1.00 85.50 85 ARG A N 1
ATOM 628 C CA . ARG A 1 85 ? -21.964 1.951 9.636 1.00 85.50 85 ARG A CA 1
ATOM 629 C C . ARG A 1 85 ? -21.919 2.890 8.427 1.00 85.50 85 ARG A C 1
ATOM 631 O O . ARG A 1 85 ? -22.963 3.200 7.858 1.00 85.50 85 ARG A O 1
ATOM 638 N N . LYS A 1 86 ? -20.742 3.419 8.102 1.00 82.69 86 LYS A N 1
ATOM 639 C CA . LYS A 1 86 ? -20.497 4.392 7.038 1.00 82.69 86 LYS A CA 1
ATOM 640 C C . LYS A 1 86 ? -19.362 3.881 6.160 1.00 82.69 86 LYS A C 1
ATOM 642 O O . LYS A 1 86 ? -18.569 3.061 6.608 1.00 82.69 86 LYS A O 1
ATOM 647 N N . LEU A 1 87 ? -19.306 4.393 4.933 1.00 80.75 87 LEU A N 1
ATOM 648 C CA . LEU A 1 87 ? -18.186 4.151 4.028 1.00 80.75 87 LEU A CA 1
ATOM 649 C C . LEU A 1 87 ? -16.862 4.614 4.658 1.00 80.75 87 LEU A C 1
ATOM 651 O O . LEU A 1 87 ? -16.894 5.531 5.492 1.00 80.75 87 LEU A O 1
ATOM 655 N N . PRO A 1 88 ? -15.725 4.030 4.233 1.00 81.12 88 PRO A N 1
ATOM 656 C CA . PRO A 1 88 ? -14.413 4.505 4.633 1.00 81.12 88 PRO A CA 1
ATOM 657 C C . PRO A 1 88 ? -14.278 6.018 4.402 1.00 81.12 88 PRO A C 1
ATOM 659 O O . PRO A 1 88 ? -14.773 6.537 3.393 1.00 81.12 88 PRO A O 1
ATOM 662 N N . PRO A 1 89 ? -13.652 6.750 5.334 1.00 80.88 89 PRO A N 1
ATOM 663 C CA . PRO A 1 89 ? -13.447 8.183 5.193 1.00 80.88 89 PRO A CA 1
ATOM 664 C C . PRO A 1 89 ? -12.498 8.496 4.027 1.00 80.88 89 PRO A C 1
ATOM 666 O O . PRO A 1 89 ? -11.720 7.660 3.573 1.00 80.88 89 PRO A O 1
ATOM 669 N N . HIS A 1 90 ? -12.535 9.738 3.543 1.00 87.38 90 HIS A N 1
ATOM 670 C CA . HIS A 1 90 ? -11.496 10.223 2.635 1.00 87.38 90 HIS A CA 1
ATOM 671 C C . HIS A 1 90 ? -10.138 10.277 3.349 1.00 87.38 90 HIS A C 1
ATOM 673 O O . HIS A 1 90 ? -10.082 10.488 4.559 1.00 87.38 90 HIS A O 1
ATOM 679 N N . GLY A 1 91 ? -9.048 10.142 2.589 1.00 87.94 91 GLY A N 1
ATOM 680 C CA . GLY A 1 91 ? -7.688 10.196 3.135 1.00 87.94 91 GLY A CA 1
ATOM 681 C C . GLY A 1 91 ? -7.209 8.891 3.774 1.00 87.94 91 GLY A C 1
ATOM 682 O O . GLY A 1 91 ? -6.216 8.907 4.494 1.00 87.94 91 GLY A O 1
ATOM 683 N N . CYS A 1 92 ? -7.897 7.771 3.531 1.00 93.25 92 CYS A N 1
ATOM 684 C CA . CYS A 1 92 ? -7.356 6.455 3.847 1.00 93.25 92 CYS A CA 1
ATOM 685 C C . CYS A 1 92 ? -6.158 6.148 2.948 1.00 93.25 92 CYS A C 1
ATOM 687 O O . CYS A 1 92 ? -6.285 6.218 1.724 1.00 93.25 92 CYS A O 1
ATOM 689 N N . GLN A 1 93 ? -5.023 5.781 3.537 1.00 92.94 93 GLN A N 1
ATOM 690 C CA . GLN A 1 93 ? -3.814 5.518 2.768 1.00 92.94 93 GLN A CA 1
ATOM 691 C C . GLN A 1 93 ? -2.932 4.470 3.435 1.00 92.94 93 GLN A C 1
ATOM 693 O O . GLN A 1 93 ? -2.764 4.459 4.656 1.00 92.94 93 GLN A O 1
ATOM 698 N N . LEU A 1 94 ? -2.371 3.590 2.614 1.00 92.75 94 LEU A N 1
ATOM 699 C CA . LEU A 1 94 ? -1.324 2.661 2.999 1.00 92.75 94 LEU A CA 1
ATOM 700 C C . LEU A 1 94 ? -0.015 3.200 2.411 1.00 92.75 94 LEU A C 1
ATOM 702 O O . LEU A 1 94 ? 0.045 3.517 1.227 1.00 92.75 94 LEU A O 1
ATOM 706 N N . TYR A 1 95 ? 1.018 3.329 3.237 1.00 89.06 95 TYR A N 1
ATOM 707 C CA . TYR A 1 95 ? 2.338 3.805 2.827 1.00 89.06 95 TYR A CA 1
ATOM 708 C C . TYR A 1 95 ? 3.363 2.683 2.973 1.00 89.06 95 TYR A C 1
ATOM 710 O O . TYR A 1 95 ? 3.395 2.043 4.036 1.00 89.06 95 TYR A O 1
ATOM 718 N N . PRO A 1 96 ? 4.235 2.455 1.975 1.00 84.69 96 PRO A N 1
ATOM 719 C CA . PRO A 1 96 ? 5.457 1.715 2.223 1.00 84.69 96 PRO A CA 1
ATOM 720 C C . PRO A 1 96 ? 6.345 2.585 3.123 1.00 84.69 96 PRO A C 1
ATOM 722 O O . PRO A 1 96 ? 6.520 3.778 2.890 1.00 84.69 96 PRO A O 1
ATOM 725 N N . PHE A 1 97 ? 6.873 2.011 4.197 1.00 71.94 97 PHE A N 1
ATOM 726 C CA . PHE A 1 97 ? 7.787 2.698 5.102 1.00 71.94 97 PHE A CA 1
ATOM 727 C C . PHE A 1 97 ? 9.180 2.113 4.932 1.00 71.94 97 PHE A C 1
ATOM 729 O O . PHE A 1 97 ? 9.377 0.921 5.167 1.00 71.94 97 PHE A O 1
ATOM 736 N N . ASP A 1 98 ? 10.161 2.938 4.587 1.00 57.94 98 ASP A N 1
ATOM 737 C CA . ASP A 1 98 ? 11.559 2.57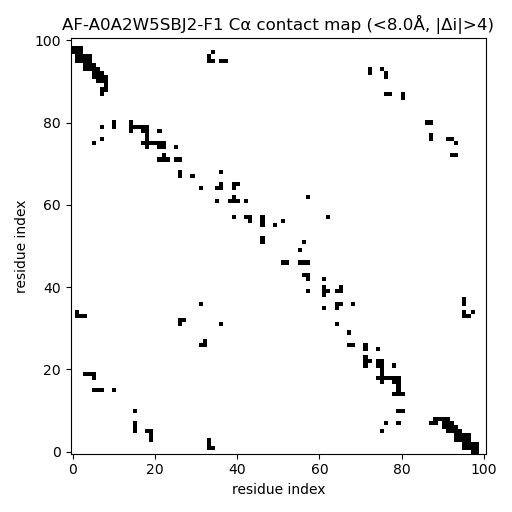1 4.774 1.00 57.94 98 ASP A CA 1
ATOM 738 C C . ASP A 1 98 ? 12.102 3.306 5.998 1.00 57.94 98 ASP A C 1
ATOM 740 O O . ASP A 1 98 ? 12.113 4.533 6.056 1.00 57.94 98 ASP A O 1
ATOM 744 N N . SER A 1 99 ? 12.550 2.557 7.005 1.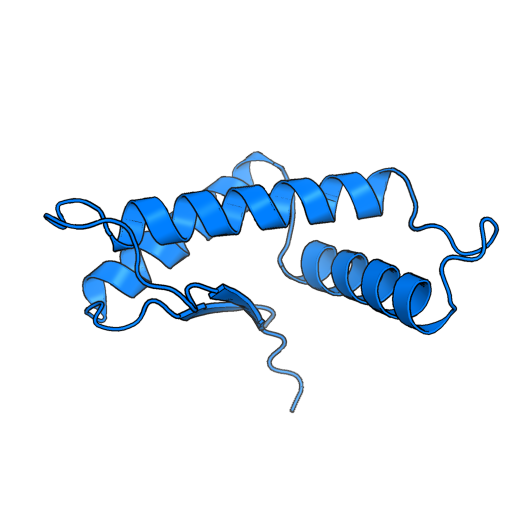00 44.38 99 SER A N 1
ATOM 745 C CA . SER A 1 99 ? 13.150 3.122 8.216 1.00 44.38 99 SER A CA 1
ATOM 746 C C . SER A 1 99 ? 14.614 3.530 7.983 1.00 44.38 99 SER A C 1
ATOM 748 O O . SER A 1 99 ? 15.468 3.268 8.833 1.00 44.38 99 SER A O 1
ATOM 750 N N . ALA A 1 100 ? 14.932 4.072 6.809 1.00 44.62 100 ALA A N 1
ATOM 751 C CA . ALA A 1 100 ? 16.249 4.587 6.466 1.00 44.62 100 ALA A CA 1
ATOM 752 C C . ALA A 1 100 ? 16.285 6.100 6.726 1.00 44.62 100 ALA A C 1
ATOM 754 O O . ALA A 1 100 ? 16.339 6.904 5.799 1.00 44.62 100 ALA A O 1
ATOM 755 N N . SER A 1 101 ? 16.202 6.494 7.998 1.00 38.91 101 SER A N 1
ATOM 756 C CA . SER A 1 101 ? 16.555 7.829 8.508 1.00 38.91 101 SER A CA 1
ATOM 757 C C . SER A 1 101 ? 16.830 7.755 10.004 1.00 38.91 101 SER A C 1
ATOM 759 O O . SER A 1 101 ? 15.986 7.171 10.721 1.00 38.91 101 SER A O 1
#

pLDDT: mean 90.32, std 11.67, range [38.91, 97.81]